Protein AF-A0A6L3X112-F1 (afdb_monomer_lite)

Sequence (78 aa):
ILFHSREALLALQLFNAVF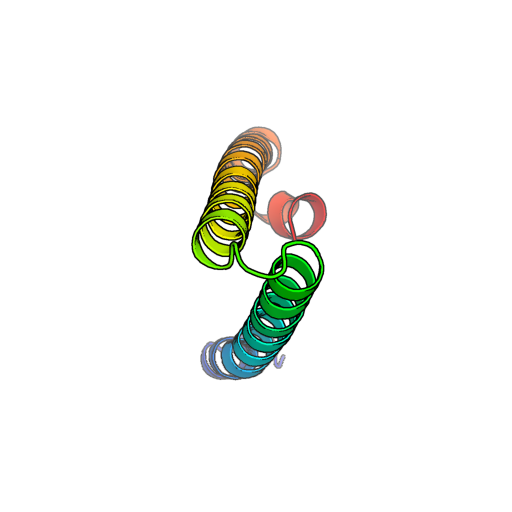IGIVAGIGMLWFQDLMPGRAGSATTLFTNSISTGVILAGVIQGALSQSYGHASVYWGVA

Foldseek 3Di:
DQVVDPVSVVVVVVVVVVVCCVCLVVQLVVLCVVPDPPSVVSVVVSVVVVVVLVVVLVVVQVVCCVPPNNVRSVVVRD

Organism: NCBI:txid158836

Radius of gyration: 16.79 Å; chains: 1; bounding box: 40×16×47 Å

Secondary structure (DSSP, 8-state):
-GGGSHHHHHHHHHHHHHHHHHHHHHHHHHHHHHSTT-HHHHHHHHHHHHHHHHHHHHHHHHHHHHHH-GGGHHHHT-

pLDDT: mean 90.33, std 8.16, range [58.06, 97.5]

Structure (mmCIF, N/CA/C/O backbone):
data_AF-A0A6L3X112-F1
#
_entry.id   AF-A0A6L3X112-F1
#
loop_
_atom_site.group_PDB
_atom_site.id
_atom_site.type_symbol
_atom_site.label_atom_id
_atom_site.label_alt_id
_atom_site.label_comp_id
_atom_site.label_asym_id
_atom_site.label_entity_id
_atom_site.label_seq_id
_atom_site.pdbx_PDB_ins_code
_atom_site.Cartn_x
_atom_site.Cartn_y
_atom_site.Cartn_z
_atom_site.occupancy
_atom_site.B_iso_or_equiv
_atom_site.auth_seq_id
_atom_site.auth_comp_id
_atom_site.auth_asym_id
_atom_site.auth_atom_id
_atom_site.pdbx_PDB_model_num
ATOM 1 N N . ILE A 1 1 ? 4.440 -7.333 -26.888 1.00 58.06 1 ILE A N 1
ATOM 2 C CA . ILE A 1 1 ? 4.022 -6.188 -27.739 1.00 58.06 1 ILE A CA 1
ATOM 3 C C . ILE A 1 1 ? 3.063 -5.246 -26.996 1.00 58.06 1 ILE A C 1
ATOM 5 O O . ILE A 1 1 ? 3.267 -4.048 -27.090 1.00 58.06 1 ILE A O 1
ATOM 9 N N . LEU A 1 2 ? 2.120 -5.730 -26.172 1.00 60.09 2 LEU A N 1
ATOM 10 C CA . LEU A 1 2 ? 1.213 -4.858 -25.393 1.00 60.09 2 LEU A CA 1
ATOM 11 C C . LEU A 1 2 ? 1.873 -4.121 -24.201 1.00 60.09 2 LEU A C 1
ATOM 13 O O . LEU A 1 2 ? 1.680 -2.919 -24.045 1.00 60.09 2 LEU A O 1
ATOM 17 N N . PHE A 1 3 ? 2.714 -4.795 -23.408 1.00 62.59 3 PHE A N 1
ATOM 18 C CA . PHE A 1 3 ? 3.243 -4.275 -22.127 1.00 62.59 3 PHE A CA 1
ATOM 19 C C . PHE A 1 3 ? 4.430 -3.292 -22.208 1.00 62.59 3 PHE A C 1
ATOM 21 O O . PHE A 1 3 ? 4.997 -2.939 -21.182 1.00 62.59 3 PHE A O 1
ATOM 28 N N . HIS A 1 4 ? 4.805 -2.832 -23.404 1.00 67.94 4 HIS A N 1
ATOM 29 C CA . HIS A 1 4 ? 5.825 -1.781 -23.575 1.00 67.94 4 HIS A CA 1
ATOM 30 C C . HIS A 1 4 ? 5.219 -0.417 -23.923 1.00 67.94 4 HIS A C 1
ATOM 32 O O . HIS A 1 4 ? 5.924 0.590 -23.932 1.00 67.94 4 HIS A O 1
ATOM 38 N N . SER A 1 5 ? 3.920 -0.372 -24.233 1.00 85.44 5 SER A N 1
ATOM 39 C CA . SER A 1 5 ? 3.248 0.872 -24.596 1.00 85.44 5 SER A CA 1
ATOM 40 C C . SER A 1 5 ? 2.830 1.639 -23.338 1.00 85.44 5 SER A C 1
ATOM 42 O O . SER A 1 5 ? 2.212 1.083 -22.428 1.00 85.44 5 SER A O 1
ATOM 44 N N . ARG A 1 6 ? 3.171 2.934 -23.282 1.00 86.19 6 ARG A N 1
ATOM 45 C CA . ARG A 1 6 ? 2.831 3.828 -22.158 1.00 86.19 6 ARG A CA 1
ATOM 46 C C . ARG A 1 6 ? 1.331 3.819 -21.861 1.00 86.19 6 ARG A C 1
ATOM 48 O O . ARG A 1 6 ? 0.935 3.830 -20.702 1.00 86.19 6 ARG A O 1
ATOM 55 N N . GLU A 1 7 ? 0.514 3.776 -22.906 1.00 89.88 7 GLU A N 1
ATOM 56 C CA . GLU A 1 7 ? -0.948 3.764 -22.820 1.00 89.88 7 GLU A CA 1
ATOM 57 C C . GLU A 1 7 ? -1.463 2.489 -22.143 1.00 89.88 7 GLU A C 1
ATOM 59 O O . GLU A 1 7 ? -2.305 2.575 -21.251 1.00 89.88 7 GLU A O 1
ATOM 64 N N . ALA A 1 8 ? -0.907 1.317 -22.477 1.00 87.25 8 ALA A N 1
ATOM 65 C CA . ALA A 1 8 ? -1.275 0.065 -21.817 1.00 87.25 8 ALA A CA 1
ATOM 66 C C . ALA A 1 8 ? -0.848 0.036 -20.342 1.00 87.25 8 ALA A C 1
ATOM 68 O O . ALA A 1 8 ? -1.606 -0.444 -19.503 1.00 87.25 8 ALA A O 1
ATOM 69 N N . LEU A 1 9 ? 0.330 0.579 -20.006 1.00 89.19 9 LEU A N 1
ATOM 70 C CA . LEU A 1 9 ? 0.783 0.687 -18.612 1.00 89.19 9 LEU A CA 1
ATOM 71 C C . LEU A 1 9 ? -0.113 1.624 -17.790 1.00 89.19 9 LEU A C 1
ATOM 73 O O . LEU A 1 9 ? -0.434 1.312 -16.647 1.00 89.19 9 LEU A O 1
ATOM 77 N N . LEU A 1 10 ? -0.555 2.744 -18.373 1.00 90.88 10 LEU A N 1
ATOM 78 C CA . LEU A 1 10 ? -1.506 3.659 -17.735 1.00 90.88 10 LEU A CA 1
ATOM 79 C C . LEU A 1 10 ? -2.883 3.013 -17.552 1.00 90.88 10 LEU A C 1
ATOM 81 O O . LEU A 1 10 ? -3.471 3.138 -16.482 1.00 90.88 10 LEU A O 1
ATOM 85 N N . ALA A 1 11 ? -3.378 2.276 -18.548 1.00 90.88 11 ALA A N 1
ATOM 86 C CA . ALA A 1 11 ? -4.623 1.522 -18.416 1.00 90.88 11 ALA A CA 1
ATOM 87 C C . ALA A 1 11 ? -4.533 0.466 -17.299 1.00 90.88 11 ALA A C 1
ATOM 89 O O . ALA A 1 11 ? -5.490 0.277 -16.549 1.00 90.88 11 ALA A O 1
ATOM 90 N N . LEU A 1 12 ? -3.367 -0.170 -17.127 1.00 91.12 12 LEU A N 1
ATOM 91 C CA . LEU A 1 12 ? -3.126 -1.129 -16.047 1.00 91.12 12 LEU A CA 1
ATOM 92 C C . LEU A 1 12 ? -3.269 -0.505 -14.647 1.00 91.12 12 LEU A C 1
ATOM 94 O O . LEU A 1 12 ? -3.688 -1.189 -13.713 1.00 91.12 12 LEU A O 1
ATOM 98 N N . GLN A 1 13 ? -2.971 0.792 -14.499 1.00 94.19 13 GLN A N 1
ATOM 99 C CA . GLN A 1 13 ? -3.112 1.492 -13.218 1.00 94.19 13 GLN A CA 1
ATOM 100 C C . GLN A 1 13 ? -4.566 1.572 -12.749 1.00 94.19 13 GLN A C 1
ATOM 102 O O . GLN A 1 13 ? -4.800 1.596 -11.547 1.00 94.19 13 GLN A O 1
ATOM 107 N N . LEU A 1 14 ? -5.554 1.543 -13.653 1.00 95.12 14 LEU A N 1
ATOM 108 C CA . LEU A 1 14 ? -6.966 1.478 -13.255 1.00 95.12 14 LEU A CA 1
ATOM 109 C C . LEU A 1 14 ? -7.274 0.168 -12.526 1.00 95.12 14 LEU A C 1
ATOM 111 O O . LEU A 1 14 ? -7.906 0.179 -11.473 1.00 95.12 14 LEU A O 1
ATOM 115 N N . PHE A 1 15 ? -6.777 -0.956 -13.044 1.00 94.75 15 PHE A N 1
ATOM 116 C CA . PHE A 1 15 ? -6.931 -2.257 -12.393 1.00 94.75 15 PHE A CA 1
ATOM 117 C C . PHE A 1 15 ? -6.191 -2.306 -11.055 1.00 94.75 15 PHE A C 1
ATOM 119 O O . PHE A 1 15 ? -6.734 -2.803 -10.071 1.00 94.75 15 PHE A O 1
ATOM 126 N N . ASN A 1 16 ? -4.982 -1.740 -11.001 1.00 94.00 16 ASN A N 1
ATOM 127 C CA . ASN A 1 16 ? -4.213 -1.639 -9.764 1.00 94.00 16 ASN A CA 1
ATOM 128 C C . ASN A 1 16 ? -4.938 -0.776 -8.711 1.00 94.00 16 ASN A C 1
ATOM 130 O O . ASN A 1 16 ? -5.084 -1.196 -7.566 1.00 94.00 16 ASN A O 1
ATOM 134 N N . ALA A 1 17 ? -5.486 0.375 -9.107 1.00 95.50 17 ALA A N 1
ATOM 135 C CA . ALA A 1 17 ? -6.234 1.261 -8.220 1.00 95.50 17 ALA A CA 1
ATOM 136 C C . ALA A 1 17 ? -7.505 0.599 -7.670 1.00 95.50 17 ALA A C 1
ATOM 138 O O . ALA A 1 17 ? -7.783 0.705 -6.476 1.00 95.50 17 ALA A O 1
ATOM 139 N N . VAL A 1 18 ? -8.252 -0.121 -8.515 1.00 97.50 18 VAL A N 1
ATOM 140 C CA . VAL A 1 18 ? -9.420 -0.903 -8.080 1.00 97.50 18 VAL A CA 1
ATOM 141 C C . VAL A 1 18 ? -9.003 -1.965 -7.066 1.00 97.50 18 VAL A C 1
ATOM 143 O O . VAL A 1 18 ? -9.628 -2.082 -6.014 1.00 97.50 18 VAL A O 1
ATOM 146 N N . PHE A 1 19 ? -7.926 -2.701 -7.345 1.00 95.81 19 PHE A N 1
ATOM 147 C CA . PHE A 1 19 ? -7.406 -3.718 -6.436 1.00 95.81 19 PHE A CA 1
ATOM 148 C C . PHE A 1 19 ? -7.025 -3.129 -5.069 1.00 95.81 19 PHE A C 1
ATOM 150 O O . PHE A 1 19 ? -7.545 -3.577 -4.047 1.00 95.81 19 PHE A O 1
ATOM 157 N N . ILE A 1 20 ? -6.186 -2.087 -5.042 1.00 94.94 20 ILE A N 1
ATOM 158 C CA . ILE A 1 20 ? -5.765 -1.430 -3.796 1.00 94.94 20 ILE A CA 1
ATOM 159 C C . ILE A 1 20 ? -6.974 -0.862 -3.047 1.00 94.94 20 ILE A C 1
ATOM 161 O O . ILE A 1 20 ? -7.073 -1.033 -1.834 1.00 94.94 20 ILE A O 1
ATOM 165 N N . GLY A 1 21 ? -7.911 -0.222 -3.751 1.00 95.31 21 GLY A N 1
ATOM 166 C CA . GLY A 1 21 ? -9.104 0.372 -3.148 1.00 95.31 21 GLY A CA 1
ATOM 167 C C . GLY A 1 21 ? -10.005 -0.657 -2.464 1.00 95.31 21 GLY A C 1
ATOM 168 O O . GLY A 1 21 ? -10.443 -0.432 -1.336 1.00 95.31 21 GLY A O 1
ATOM 169 N N . ILE A 1 22 ? -10.235 -1.808 -3.104 1.00 97.06 22 ILE A N 1
ATOM 170 C CA . ILE A 1 22 ? -11.024 -2.904 -2.524 1.00 97.06 22 ILE A CA 1
ATOM 171 C C . ILE A 1 22 ? -10.325 -3.467 -1.284 1.00 97.06 22 ILE A C 1
ATOM 173 O O . ILE A 1 22 ? -10.949 -3.582 -0.229 1.00 97.06 22 ILE A O 1
ATOM 177 N N . VAL A 1 23 ? -9.032 -3.784 -1.389 1.00 95.50 23 VAL A N 1
ATOM 178 C CA . VAL A 1 23 ? -8.254 -4.364 -0.283 1.00 95.50 23 VAL A CA 1
ATOM 179 C C . VAL A 1 23 ? -8.199 -3.405 0.909 1.00 95.50 23 VAL A C 1
ATOM 181 O O . VAL A 1 23 ? -8.456 -3.815 2.040 1.00 95.50 23 VAL A O 1
ATOM 184 N N . ALA A 1 24 ? -7.924 -2.121 0.666 1.00 94.12 24 ALA A N 1
ATOM 185 C CA . ALA A 1 24 ? -7.865 -1.112 1.718 1.00 94.12 24 ALA A CA 1
ATOM 186 C C . ALA A 1 24 ? -9.238 -0.865 2.363 1.00 94.12 24 ALA A C 1
ATOM 188 O O . ALA A 1 24 ? -9.330 -0.764 3.586 1.00 94.12 24 ALA A O 1
ATOM 189 N N . GLY A 1 25 ? -10.305 -0.805 1.560 1.00 93.69 25 GLY A N 1
ATOM 190 C CA . GLY A 1 25 ? -11.668 -0.593 2.047 1.00 93.69 25 GLY A CA 1
ATOM 191 C C . GLY A 1 25 ? -12.164 -1.743 2.923 1.00 93.69 25 GLY A C 1
ATOM 192 O O . GLY A 1 25 ? -12.605 -1.514 4.049 1.00 93.69 25 GLY A O 1
ATOM 193 N N . ILE A 1 26 ? -12.035 -2.983 2.441 1.00 95.81 26 ILE A N 1
ATOM 194 C CA . ILE A 1 26 ? -12.415 -4.181 3.203 1.00 95.81 26 ILE A CA 1
ATOM 195 C C . ILE A 1 26 ? -11.540 -4.321 4.455 1.00 95.81 26 ILE A C 1
ATOM 197 O O . ILE A 1 26 ? -12.059 -4.596 5.535 1.00 95.81 26 ILE A O 1
ATOM 201 N 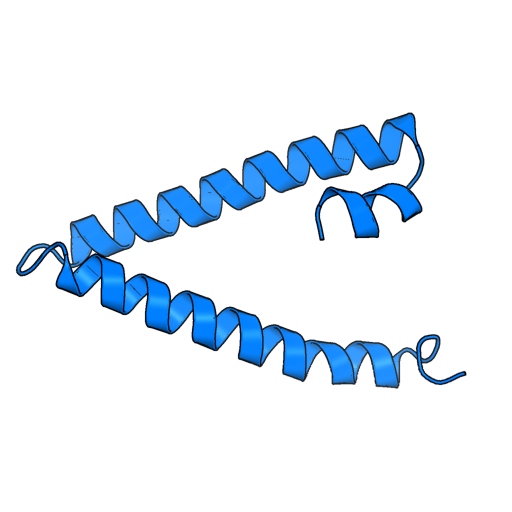N . GLY A 1 27 ? -10.229 -4.093 4.338 1.00 93.56 27 GLY A N 1
ATOM 202 C CA . GLY A 1 27 ? -9.304 -4.174 5.468 1.00 93.56 27 GLY A CA 1
ATOM 203 C C . GLY A 1 27 ? -9.648 -3.193 6.590 1.00 93.56 27 GLY A C 1
ATOM 204 O O . GLY A 1 27 ? -9.645 -3.572 7.760 1.00 93.56 27 GLY A O 1
ATOM 205 N N . MET A 1 28 ? -10.008 -1.952 6.251 1.00 95.31 28 MET A N 1
ATOM 206 C CA . MET A 1 28 ? -10.426 -0.959 7.242 1.00 95.31 28 MET A CA 1
ATOM 207 C C . MET A 1 28 ? -11.738 -1.361 7.929 1.00 95.31 28 MET A C 1
ATOM 209 O O . MET A 1 28 ? -11.821 -1.290 9.154 1.00 95.31 28 MET A O 1
ATOM 213 N N . LEU A 1 29 ? -12.744 -1.814 7.172 1.00 94.00 29 LEU A N 1
ATOM 214 C CA . LEU A 1 29 ? -14.007 -2.312 7.736 1.00 94.00 29 LEU A CA 1
ATOM 215 C C . LEU A 1 29 ? -13.755 -3.448 8.734 1.00 94.00 29 LEU A C 1
ATOM 217 O O . LEU A 1 29 ? -14.215 -3.383 9.867 1.00 94.00 29 LEU A O 1
ATOM 221 N N . TRP A 1 30 ? -12.917 -4.416 8.363 1.00 93.62 30 TRP A N 1
ATOM 222 C CA . TRP A 1 30 ? -12.553 -5.530 9.237 1.00 93.62 30 TRP A CA 1
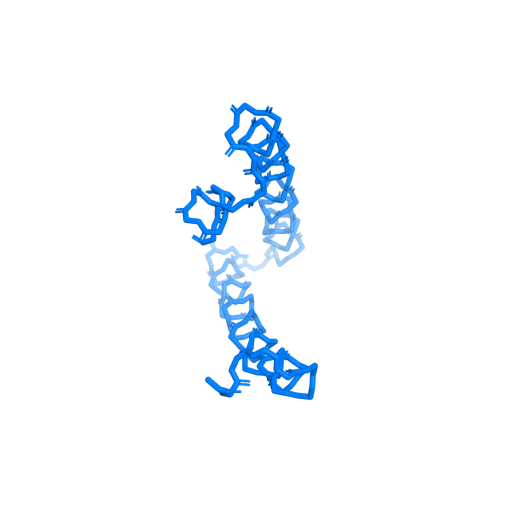ATOM 223 C C . TRP A 1 30 ? -11.901 -5.075 10.555 1.00 93.62 30 TRP A C 1
ATOM 225 O O . TRP A 1 30 ? -12.252 -5.564 11.629 1.00 93.62 30 TRP A O 1
ATOM 235 N N . PHE A 1 31 ? -10.987 -4.099 10.505 1.00 92.06 31 PHE A N 1
ATOM 236 C CA . PHE A 1 31 ? -10.379 -3.528 11.714 1.00 92.06 31 PHE A CA 1
ATOM 237 C C . PHE A 1 31 ? -11.385 -2.765 12.583 1.00 92.06 31 PHE A C 1
ATOM 239 O O . PHE A 1 31 ? -11.290 -2.801 13.812 1.00 92.06 31 PHE A O 1
ATOM 246 N N . GLN A 1 32 ? -12.332 -2.060 11.965 1.00 93.44 32 GLN A N 1
ATOM 247 C CA . GLN A 1 32 ? -13.388 -1.350 12.687 1.00 93.44 32 GLN A CA 1
ATOM 248 C C . GLN A 1 32 ? -14.363 -2.326 13.356 1.00 93.44 32 GLN A C 1
ATOM 250 O O . GLN A 1 32 ? -14.728 -2.101 14.510 1.00 93.44 32 GLN A O 1
ATOM 255 N N . ASP A 1 33 ? -14.698 -3.436 12.696 1.00 93.19 33 ASP A N 1
ATOM 256 C CA . ASP A 1 33 ? -15.563 -4.492 13.236 1.00 93.19 33 ASP A CA 1
ATOM 257 C C . ASP A 1 33 ? -14.924 -5.221 14.430 1.00 93.19 33 ASP A C 1
ATOM 259 O O . ASP A 1 33 ? -15.614 -5.603 15.375 1.00 93.19 33 ASP A O 1
ATOM 263 N N . LEU A 1 34 ? -13.593 -5.362 14.440 1.00 90.88 34 LEU A N 1
ATOM 264 C CA . LEU A 1 34 ? -12.835 -5.901 15.578 1.00 90.88 34 LEU A CA 1
ATOM 265 C C . LEU A 1 34 ? -12.757 -4.946 16.778 1.00 90.88 34 LEU A C 1
ATOM 267 O O . LEU A 1 34 ? -12.494 -5.385 17.899 1.00 90.88 34 LEU A O 1
ATOM 271 N N . MET A 1 35 ? -12.955 -3.643 16.562 1.00 92.44 35 MET A N 1
ATOM 272 C CA . MET A 1 35 ? -12.848 -2.600 17.589 1.00 92.44 35 MET A CA 1
ATOM 273 C C . MET A 1 35 ? -14.126 -1.746 17.684 1.00 92.44 35 MET A C 1
ATOM 275 O O . MET A 1 35 ? -14.075 -0.517 17.512 1.00 92.44 35 MET A O 1
ATOM 279 N N . PRO A 1 36 ? -15.283 -2.359 18.004 1.00 85.50 36 PRO A N 1
ATOM 280 C CA . PRO A 1 36 ? -16.559 -1.659 18.045 1.00 85.50 36 PRO A CA 1
ATOM 281 C C . PRO A 1 36 ? -16.539 -0.543 19.099 1.00 85.50 36 PRO A C 1
ATOM 283 O O . PRO A 1 36 ? -16.035 -0.701 20.210 1.00 85.50 36 PRO A O 1
ATOM 286 N N . GLY A 1 37 ? -17.057 0.630 18.730 1.00 87.81 37 GLY A N 1
ATOM 287 C CA . GLY A 1 37 ? -17.058 1.824 19.586 1.00 87.81 37 GLY A CA 1
ATOM 288 C C . GLY A 1 37 ? -15.719 2.572 19.666 1.00 87.81 37 GLY A C 1
ATOM 289 O O . GLY A 1 37 ? -15.651 3.618 20.307 1.00 87.81 37 GLY A O 1
ATOM 290 N N . ARG A 1 38 ? -14.657 2.091 18.999 1.00 91.06 38 ARG A N 1
ATOM 291 C CA . ARG A 1 38 ? -13.325 2.729 18.964 1.00 91.06 38 ARG A CA 1
ATOM 292 C C . ARG A 1 38 ? -12.797 2.896 17.537 1.00 91.06 38 ARG A C 1
ATOM 294 O O . ARG A 1 38 ? -11.614 2.681 17.274 1.00 91.06 38 ARG A O 1
ATOM 301 N N . ALA A 1 39 ? -13.659 3.342 16.622 1.00 87.81 39 ALA A N 1
ATOM 302 C CA . ALA A 1 39 ? -13.324 3.507 15.204 1.00 87.81 39 ALA A CA 1
ATOM 303 C C . ALA A 1 39 ? -12.064 4.367 14.966 1.00 87.81 39 ALA A C 1
ATOM 305 O O . ALA A 1 39 ? -11.253 4.047 14.103 1.00 87.81 39 ALA A O 1
ATOM 306 N N . GLY A 1 40 ? -11.833 5.408 15.779 1.00 90.81 40 GLY A N 1
ATOM 307 C CA . GLY A 1 40 ? -10.618 6.231 15.688 1.00 90.81 40 GLY A CA 1
ATOM 308 C C . GLY A 1 40 ? -9.322 5.469 16.003 1.00 90.81 40 GLY A C 1
ATOM 309 O O . GLY A 1 40 ? -8.303 5.679 15.341 1.00 90.81 40 GLY A O 1
ATOM 310 N N . SER A 1 41 ? -9.356 4.542 16.966 1.00 92.56 41 SER A N 1
ATOM 311 C CA . SER A 1 41 ? -8.211 3.678 17.286 1.00 92.56 41 SER A CA 1
ATOM 312 C C . SER A 1 41 ? -7.973 2.644 16.187 1.00 92.56 41 SER A C 1
ATOM 314 O O . SER A 1 41 ? -6.824 2.446 15.799 1.00 92.56 41 SER A O 1
ATOM 316 N N . ALA A 1 42 ? -9.040 2.053 15.637 1.00 92.31 42 ALA A N 1
ATOM 317 C CA . ALA A 1 42 ? -8.951 1.130 14.506 1.00 92.31 42 ALA A CA 1
ATOM 318 C C . ALA A 1 42 ? -8.290 1.795 13.290 1.00 92.31 42 ALA A C 1
ATOM 320 O O . ALA A 1 42 ? -7.328 1.261 12.743 1.00 92.31 42 ALA A O 1
ATOM 321 N N . THR A 1 43 ? -8.744 2.997 12.914 1.00 93.50 43 THR A N 1
ATOM 322 C CA . THR A 1 43 ? -8.166 3.759 11.796 1.00 93.50 43 THR A CA 1
ATOM 323 C C . THR A 1 43 ? -6.713 4.124 12.054 1.00 93.50 43 THR A C 1
ATOM 325 O O . THR A 1 43 ? -5.889 3.969 11.162 1.00 93.50 43 THR A O 1
ATOM 328 N N . THR A 1 44 ? -6.369 4.555 13.270 1.00 95.00 44 THR A N 1
ATOM 329 C CA . THR A 1 44 ? -4.976 4.860 13.635 1.00 95.00 44 THR A CA 1
ATOM 330 C C . THR A 1 44 ? -4.076 3.633 13.513 1.00 95.00 44 THR A C 1
ATOM 332 O O . THR A 1 44 ? -2.974 3.734 12.983 1.00 95.00 44 THR A O 1
ATOM 335 N N . LEU A 1 45 ? -4.514 2.467 13.993 1.00 93.81 45 LEU A N 1
ATOM 336 C CA . LEU A 1 45 ? -3.729 1.239 13.867 1.00 93.81 45 LEU A CA 1
ATOM 337 C C . LEU A 1 45 ? -3.578 0.829 12.403 1.00 93.81 45 LEU A C 1
ATOM 339 O O . LEU A 1 45 ? -2.460 0.584 11.964 1.00 93.81 45 LEU A O 1
ATOM 343 N N . PHE A 1 46 ? -4.671 0.841 11.638 1.00 94.25 46 PHE A N 1
ATOM 344 C CA . PHE A 1 46 ? -4.653 0.499 10.220 1.00 94.25 46 PHE A CA 1
ATOM 345 C C . PHE A 1 46 ? -3.704 1.406 9.422 1.00 94.25 46 PHE A C 1
ATOM 347 O O . PHE A 1 46 ? -2.840 0.916 8.695 1.00 94.25 46 PHE A O 1
ATOM 354 N N . THR A 1 47 ? -3.791 2.729 9.593 1.00 94.69 47 THR A N 1
ATOM 355 C CA . THR A 1 47 ? -2.929 3.68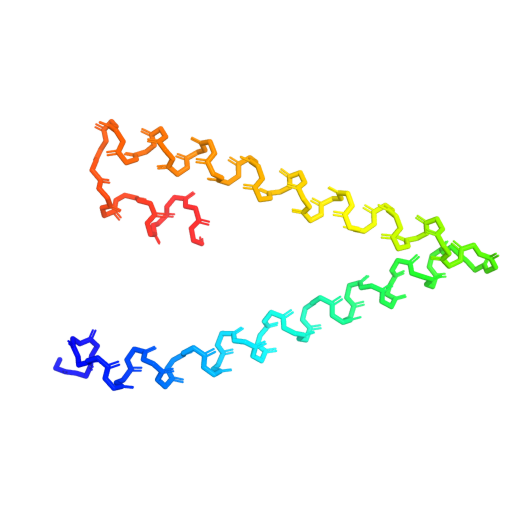2 8.872 1.00 94.69 47 THR A CA 1
ATOM 356 C C . THR A 1 47 ? -1.467 3.605 9.304 1.00 94.69 47 THR A C 1
ATOM 358 O O . THR A 1 47 ? -0.581 3.706 8.450 1.00 94.69 47 THR A O 1
ATOM 361 N N . ASN A 1 48 ? -1.192 3.371 10.593 1.00 96.31 48 ASN A N 1
ATOM 362 C CA . ASN A 1 48 ? 0.169 3.110 11.060 1.00 96.31 48 ASN A CA 1
ATOM 363 C C . ASN A 1 48 ? 0.726 1.829 10.432 1.00 96.31 48 ASN A C 1
ATOM 365 O O . ASN A 1 48 ? 1.843 1.854 9.927 1.00 96.31 48 ASN A O 1
ATOM 369 N N . SER A 1 49 ? -0.052 0.745 10.373 1.00 94.94 49 SER A N 1
ATOM 370 C CA . SER A 1 49 ? 0.377 -0.507 9.741 1.00 94.94 49 SER A CA 1
ATOM 371 C C . SER A 1 49 ? 0.679 -0.342 8.250 1.00 94.94 49 SER A C 1
ATOM 373 O O . SER A 1 49 ? 1.722 -0.812 7.795 1.00 94.94 49 SER A O 1
ATOM 375 N N . ILE A 1 50 ? -0.171 0.369 7.498 1.00 95.38 50 ILE A N 1
ATOM 376 C CA . ILE A 1 50 ? 0.097 0.696 6.087 1.00 95.38 50 ILE A CA 1
ATOM 377 C C . ILE A 1 50 ? 1.399 1.496 5.957 1.00 95.38 50 ILE A C 1
ATOM 379 O O . ILE A 1 50 ? 2.262 1.142 5.155 1.00 95.38 50 ILE A O 1
ATOM 383 N N . SER A 1 51 ? 1.578 2.536 6.775 1.00 95.94 51 SER A N 1
ATOM 384 C CA . SER A 1 51 ? 2.777 3.384 6.729 1.00 95.94 51 SER A CA 1
ATOM 385 C C . SER A 1 51 ? 4.047 2.599 7.067 1.00 95.94 51 SER A C 1
ATOM 387 O O . SER A 1 51 ? 5.051 2.721 6.369 1.00 95.94 51 SER A O 1
ATOM 389 N N . THR A 1 52 ? 4.005 1.743 8.091 1.00 97.06 52 THR A N 1
ATOM 390 C CA . THR A 1 52 ? 5.115 0.845 8.436 1.00 97.06 52 THR A CA 1
ATOM 391 C C . THR A 1 52 ? 5.444 -0.100 7.283 1.00 97.06 52 THR A C 1
ATOM 393 O O . THR A 1 52 ? 6.617 -0.253 6.946 1.00 97.06 52 THR A O 1
ATOM 396 N N . GLY A 1 53 ? 4.431 -0.689 6.640 1.00 95.12 53 GLY A N 1
ATOM 397 C CA . GLY A 1 53 ? 4.618 -1.541 5.466 1.00 95.12 53 GLY A CA 1
ATOM 398 C C . GLY A 1 53 ? 5.321 -0.811 4.319 1.00 95.12 53 GLY A C 1
ATOM 399 O O . GLY A 1 53 ? 6.299 -1.324 3.781 1.00 95.12 53 GLY A O 1
ATOM 400 N N . VAL A 1 54 ? 4.891 0.415 4.001 1.00 95.75 54 VAL A N 1
ATOM 401 C CA . VAL A 1 54 ? 5.516 1.256 2.962 1.00 95.75 54 VAL A CA 1
ATOM 402 C C . VAL A 1 54 ? 6.975 1.581 3.294 1.00 95.75 54 VAL A C 1
ATOM 404 O O . VAL A 1 54 ? 7.830 1.499 2.413 1.00 95.75 54 VAL A O 1
ATOM 407 N N . ILE A 1 55 ? 7.285 1.903 4.553 1.00 96.88 55 ILE A N 1
ATOM 408 C CA . ILE A 1 55 ? 8.664 2.170 4.991 1.00 96.88 55 ILE A CA 1
ATOM 409 C C . ILE A 1 55 ? 9.544 0.934 4.777 1.00 96.88 55 ILE A C 1
ATOM 411 O O . ILE A 1 55 ? 10.611 1.034 4.170 1.00 96.88 55 ILE A O 1
ATOM 415 N N . LEU A 1 56 ? 9.093 -0.237 5.235 1.00 96.50 56 LEU A N 1
ATOM 416 C CA . LEU A 1 56 ? 9.846 -1.486 5.091 1.00 96.50 56 LEU A CA 1
ATOM 417 C C . LEU A 1 56 ? 10.027 -1.872 3.618 1.00 96.50 56 LEU A C 1
ATOM 419 O O . LEU A 1 56 ? 11.139 -2.203 3.207 1.00 96.50 56 LEU A O 1
ATOM 423 N N . ALA A 1 57 ? 8.968 -1.768 2.812 1.00 94.75 57 ALA A N 1
ATOM 424 C CA . ALA A 1 57 ? 9.026 -2.025 1.376 1.00 94.75 57 ALA A CA 1
ATOM 425 C C . ALA A 1 57 ? 10.025 -1.094 0.674 1.00 94.75 57 ALA A C 1
ATOM 427 O O . ALA A 1 57 ? 10.804 -1.555 -0.155 1.00 94.75 57 ALA A O 1
ATOM 428 N N . GLY A 1 58 ? 10.064 0.191 1.047 1.00 94.62 58 GLY A N 1
ATOM 429 C CA . GLY A 1 58 ? 11.029 1.159 0.524 1.00 94.62 58 GLY A CA 1
ATOM 430 C C . GLY A 1 58 ? 12.480 0.798 0.856 1.00 94.62 58 GLY A C 1
ATOM 431 O O . GLY A 1 58 ? 13.343 0.857 -0.020 1.00 94.62 58 GLY A O 1
ATOM 432 N N . VAL A 1 59 ? 12.749 0.358 2.090 1.00 95.88 59 VAL A N 1
ATOM 433 C CA . VAL A 1 59 ? 14.089 -0.098 2.503 1.00 95.88 59 VAL A CA 1
ATOM 434 C C . VAL A 1 59 ? 14.522 -1.329 1.704 1.00 95.88 59 VAL A C 1
ATOM 436 O O . VAL A 1 59 ? 15.627 -1.350 1.162 1.00 95.88 59 VAL A O 1
ATOM 439 N N . ILE A 1 60 ? 13.650 -2.334 1.583 1.00 94.62 60 ILE A N 1
ATOM 440 C CA . ILE A 1 60 ? 13.943 -3.561 0.826 1.00 94.62 60 ILE A CA 1
ATOM 441 C C . ILE A 1 60 ? 14.150 -3.231 -0.656 1.00 94.62 60 ILE A C 1
ATOM 443 O O . ILE A 1 60 ? 15.112 -3.693 -1.267 1.00 94.62 60 ILE A O 1
ATOM 447 N N . GLN A 1 61 ? 13.289 -2.391 -1.229 1.00 94.31 61 GLN A N 1
ATOM 448 C CA . GLN A 1 61 ? 13.382 -1.950 -2.616 1.00 94.31 61 GLN A CA 1
ATOM 449 C C . GLN A 1 61 ? 14.702 -1.220 -2.897 1.00 94.31 61 GLN A C 1
ATOM 451 O O . GLN A 1 61 ? 15.357 -1.512 -3.899 1.00 94.31 61 GLN A O 1
ATOM 456 N N . GLY A 1 62 ? 15.124 -0.322 -2.002 1.00 92.81 62 GLY A N 1
ATOM 457 C CA . GLY A 1 62 ? 16.410 0.367 -2.101 1.00 92.81 62 GLY A CA 1
ATOM 458 C C . GLY A 1 62 ? 17.594 -0.599 -2.048 1.00 92.81 62 GLY A C 1
ATOM 459 O O . GLY A 1 62 ? 18.466 -0.551 -2.915 1.00 92.81 62 GLY A O 1
ATOM 460 N N . ALA A 1 63 ? 17.587 -1.527 -1.087 1.00 93.88 63 ALA A N 1
ATOM 461 C CA . ALA A 1 63 ? 18.642 -2.527 -0.938 1.00 93.88 63 ALA A CA 1
ATOM 462 C C . ALA A 1 63 ? 18.750 -3.446 -2.167 1.00 93.88 63 ALA A C 1
ATOM 464 O O . ALA A 1 63 ? 19.835 -3.623 -2.720 1.00 93.88 63 ALA A O 1
ATOM 465 N N . LEU A 1 64 ? 17.623 -3.980 -2.651 1.00 92.94 64 LEU A N 1
ATOM 466 C CA . LEU A 1 64 ? 17.587 -4.840 -3.837 1.00 92.94 64 LEU A CA 1
ATOM 467 C C . LEU A 1 64 ? 18.052 -4.100 -5.092 1.00 92.94 64 LEU A C 1
ATOM 469 O O . LEU A 1 64 ? 18.875 -4.616 -5.849 1.00 92.94 64 LEU A O 1
ATOM 473 N N . SER A 1 65 ? 17.581 -2.866 -5.284 1.00 93.50 65 SER A N 1
ATOM 474 C CA . SER A 1 65 ? 17.982 -2.041 -6.419 1.00 93.50 65 SER A CA 1
ATOM 475 C C . SER A 1 65 ? 19.483 -1.747 -6.420 1.00 93.50 65 SER A C 1
ATOM 477 O O . SER A 1 65 ? 20.088 -1.720 -7.490 1.00 93.50 65 SER A O 1
ATOM 479 N N . GLN A 1 66 ? 20.084 -1.527 -5.248 1.00 92.12 66 GLN A N 1
ATOM 480 C CA . GLN A 1 66 ? 21.511 -1.241 -5.119 1.00 92.12 66 GLN A CA 1
ATOM 481 C C . GLN A 1 66 ? 22.378 -2.487 -5.345 1.00 92.12 66 GLN A C 1
ATOM 483 O O . GLN A 1 66 ? 23.421 -2.393 -5.988 1.00 92.12 66 GLN A O 1
ATOM 488 N N . SER A 1 67 ? 21.968 -3.645 -4.824 1.00 91.06 67 SER A N 1
ATOM 489 C CA . SER A 1 67 ? 22.778 -4.869 -4.868 1.00 91.06 67 SER A CA 1
ATOM 490 C C . SER A 1 67 ? 22.602 -5.686 -6.151 1.00 91.06 67 SER A C 1
ATOM 492 O O . SER A 1 67 ? 23.556 -6.317 -6.598 1.00 91.06 67 SER A O 1
ATOM 494 N N . TYR A 1 68 ? 21.406 -5.683 -6.746 1.00 88.62 68 TYR A N 1
ATOM 495 C CA . TYR A 1 68 ? 21.037 -6.588 -7.846 1.00 88.62 68 TYR A CA 1
ATOM 496 C C . TYR A 1 68 ? 20.398 -5.871 -9.049 1.00 88.62 68 TYR A C 1
ATOM 498 O O . TYR A 1 68 ? 19.992 -6.519 -10.015 1.00 88.62 68 TYR A O 1
ATOM 506 N N . GLY A 1 69 ? 20.311 -4.538 -9.014 1.00 86.00 69 GLY A N 1
ATOM 507 C CA . GLY A 1 69 ? 19.694 -3.723 -10.061 1.00 86.00 69 GLY A CA 1
ATOM 508 C C . GLY A 1 69 ? 18.161 -3.685 -9.994 1.00 86.00 69 GLY A C 1
ATOM 509 O O . GLY A 1 69 ? 17.513 -4.508 -9.346 1.00 86.00 69 GLY A O 1
ATOM 510 N N . HIS A 1 70 ? 17.556 -2.721 -10.696 1.00 87.19 70 HIS A N 1
ATOM 511 C CA . HIS A 1 70 ? 16.123 -2.397 -10.591 1.00 87.19 70 HIS A CA 1
ATOM 512 C C . HIS A 1 70 ? 15.165 -3.546 -10.939 1.00 87.19 70 HIS A C 1
ATOM 514 O O . HIS A 1 70 ? 14.062 -3.604 -10.405 1.00 87.19 70 HIS A O 1
ATOM 520 N N . ALA A 1 71 ? 15.565 -4.469 -11.819 1.00 86.62 71 ALA A N 1
ATOM 521 C CA . ALA A 1 71 ? 14.707 -5.580 -12.232 1.00 86.62 71 ALA A CA 1
ATOM 522 C C . ALA A 1 71 ? 14.366 -6.535 -11.069 1.00 86.62 71 ALA A C 1
ATOM 524 O O . ALA A 1 71 ? 13.285 -7.120 -11.053 1.00 86.62 71 ALA A O 1
ATOM 525 N N . SER A 1 72 ? 15.264 -6.665 -10.085 1.00 85.81 72 SER A N 1
ATOM 526 C CA . SER A 1 72 ? 15.096 -7.563 -8.932 1.00 85.81 72 SER A CA 1
ATOM 527 C C . SER A 1 72 ? 13.947 -7.152 -8.000 1.00 85.81 72 SER A C 1
ATOM 529 O O . SER A 1 72 ? 13.315 -7.998 -7.370 1.00 85.81 72 SER A O 1
ATOM 531 N N . 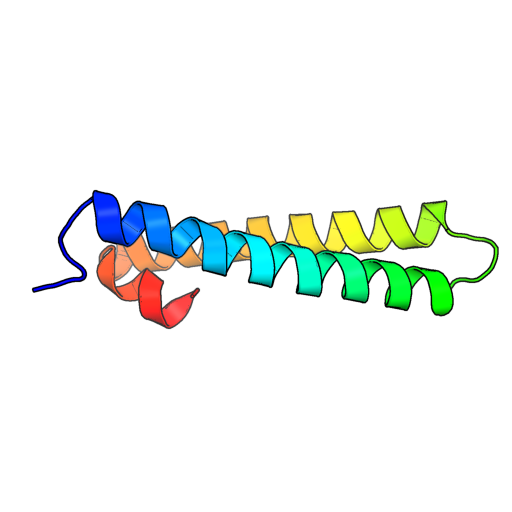VAL A 1 73 ? 13.615 -5.859 -7.968 1.00 88.56 73 VAL A N 1
ATOM 532 C CA . VAL A 1 73 ? 12.546 -5.299 -7.132 1.00 88.56 73 VAL A CA 1
ATOM 533 C C . VAL A 1 73 ? 11.177 -5.858 -7.520 1.00 88.56 73 VAL A C 1
ATOM 535 O O . VAL A 1 73 ? 10.371 -6.160 -6.643 1.00 88.56 73 VAL A O 1
ATOM 538 N N . TYR A 1 74 ? 10.930 -6.034 -8.820 1.00 85.81 74 TYR A N 1
ATOM 539 C CA . TYR A 1 74 ? 9.635 -6.479 -9.348 1.00 85.81 74 TYR A CA 1
ATOM 540 C C . TYR A 1 74 ? 9.268 -7.916 -8.974 1.00 85.81 74 TYR A C 1
ATOM 542 O O . TYR A 1 74 ? 8.127 -8.304 -9.173 1.00 85.81 74 TYR A O 1
ATOM 550 N N . TRP A 1 75 ? 10.212 -8.705 -8.463 1.00 82.94 75 TRP A N 1
ATOM 551 C CA . TRP A 1 75 ? 9.940 -10.056 -7.967 1.00 82.94 75 TRP A CA 1
ATOM 552 C C . TRP A 1 75 ? 10.124 -10.165 -6.451 1.00 82.94 75 TRP A C 1
ATOM 554 O O . TRP A 1 75 ? 9.557 -11.060 -5.837 1.00 82.94 75 TRP A O 1
ATOM 564 N N . GLY A 1 76 ? 10.935 -9.288 -5.847 1.00 82.19 76 GLY A N 1
ATOM 565 C CA . GLY A 1 76 ? 11.257 -9.340 -4.418 1.00 82.19 76 GLY A CA 1
ATOM 566 C C . GLY A 1 76 ? 10.360 -8.493 -3.510 1.00 82.19 76 GLY A C 1
ATOM 567 O O . GLY A 1 76 ? 10.308 -8.759 -2.314 1.00 82.19 76 GLY A O 1
ATOM 568 N N . VAL A 1 77 ? 9.697 -7.465 -4.049 1.00 82.06 77 VAL A N 1
ATOM 569 C CA . VAL A 1 77 ? 8.840 -6.532 -3.280 1.00 82.06 77 VAL A CA 1
ATOM 570 C C . VAL A 1 77 ? 7.423 -6.444 -3.847 1.00 82.06 77 VAL A C 1
ATOM 572 O O . VAL A 1 77 ? 6.521 -6.008 -3.134 1.00 82.06 77 VAL A O 1
ATOM 575 N N . ALA A 1 78 ? 7.246 -6.809 -5.120 1.00 65.00 78 ALA A N 1
ATOM 576 C CA . ALA A 1 78 ? 5.948 -6.790 -5.789 1.00 65.00 78 ALA A CA 1
ATOM 577 C C . ALA A 1 78 ? 4.991 -7.859 -5.251 1.00 65.00 78 ALA A C 1
ATOM 579 O O . ALA A 1 78 ? 5.471 -8.956 -4.884 1.00 65.00 78 ALA A O 1
#

InterPro domains:
  IPR020846 Major facilitator superfamily domain [PS50850] (1-78)
  IPR036259 MFS transporter superfami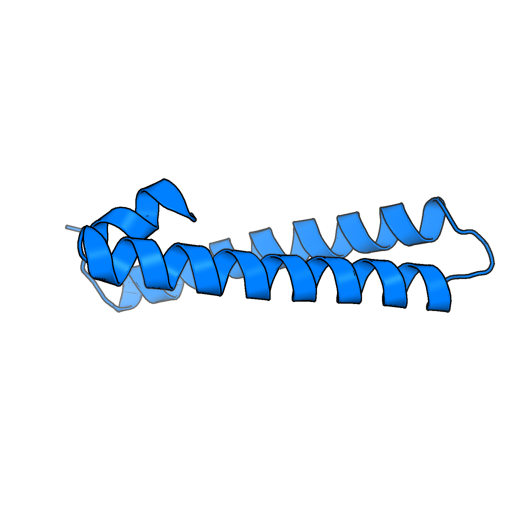ly [SSF103473] (4-76)